Protein AF-A0A358AHP3-F1 (afdb_monomer_lite)

Foldseek 3Di:
DDDQDDLVNLVVVQVVCVVVVHQEDEDEPVCVVRDPPVSHDPSHHYHYDDDDDDDPPCPVVVVCVVVVVVVD

Radius of gyration: 19.19 Å; chains: 1; bounding box: 53×20×41 Å

Secondary structure (DSSP, 8-state):
------HHHHHHHHHHHHHTT--EEEEEHHHHTT--GGGS-TT-EEEEE-------S-HHHHHHHHHHHH--

Structure (mmCIF, N/CA/C/O backbone):
data_AF-A0A358AHP3-F1
#
_entry.id   AF-A0A358AHP3-F1
#
loop_
_atom_site.group_PDB
_atom_site.id
_atom_site.type_symbol
_atom_site.label_atom_id
_atom_site.label_alt_id
_atom_site.label_comp_id
_atom_site.label_asym_id
_atom_site.label_entity_id
_atom_site.label_seq_id
_atom_site.pdbx_PDB_ins_code
_atom_site.Cartn_x
_atom_site.Cartn_y
_atom_site.Cartn_z
_atom_site.occupancy
_atom_site.B_iso_or_equiv
_atom_site.auth_seq_id
_atom_site.auth_comp_id
_atom_site.auth_asym_id
_atom_site.auth_atom_id
_atom_site.pdbx_PDB_model_num
ATOM 1 N N . ASP A 1 1 ? 0.679 14.781 -4.193 1.00 64.25 1 ASP A N 1
ATOM 2 C CA . ASP A 1 1 ? 1.898 14.051 -4.600 1.00 64.25 1 ASP A CA 1
ATOM 3 C C . ASP A 1 1 ? 2.921 13.823 -3.472 1.00 64.25 1 ASP A C 1
ATOM 5 O O . ASP A 1 1 ? 3.744 12.920 -3.557 1.00 64.25 1 ASP A O 1
ATOM 9 N N . HIS A 1 2 ? 2.835 14.553 -2.353 1.00 82.81 2 HIS A N 1
ATOM 10 C CA . HIS A 1 2 ? 3.769 14.427 -1.221 1.00 82.81 2 HIS A CA 1
ATOM 11 C C . HIS A 1 2 ? 3.056 14.261 0.125 1.00 82.81 2 HIS A C 1
ATOM 13 O O . HIS A 1 2 ? 3.521 14.759 1.143 1.00 82.81 2 HIS A O 1
ATOM 19 N N . HIS A 1 3 ? 1.892 13.604 0.128 1.00 85.56 3 HIS A N 1
ATOM 20 C CA . HIS A 1 3 ? 1.125 13.450 1.362 1.00 85.56 3 HIS A CA 1
ATOM 21 C C . HIS A 1 3 ? 1.873 12.532 2.329 1.00 85.56 3 HIS A C 1
ATOM 23 O O . HIS A 1 3 ? 2.197 11.395 1.981 1.00 85.56 3 HIS A O 1
ATOM 29 N N . GLN A 1 4 ? 2.152 13.038 3.528 1.00 89.06 4 GLN A N 1
ATOM 30 C CA . GLN A 1 4 ? 2.587 12.219 4.650 1.00 89.06 4 GLN A CA 1
ATOM 31 C C . GLN A 1 4 ? 1.343 11.804 5.424 1.00 89.06 4 GLN A C 1
ATOM 33 O O . GLN A 1 4 ? 0.630 12.649 5.965 1.00 89.06 4 GLN A O 1
ATOM 38 N N . TYR A 1 5 ? 1.059 10.504 5.430 1.00 92.19 5 TYR A N 1
ATOM 39 C CA . TYR A 1 5 ? -0.092 9.974 6.141 1.00 92.19 5 TYR A CA 1
ATOM 40 C C . TYR A 1 5 ? 0.204 9.939 7.632 1.00 92.19 5 TYR A C 1
ATOM 42 O O . TYR A 1 5 ? 1.118 9.252 8.083 1.00 92.19 5 TYR A O 1
ATOM 50 N N . HIS A 1 6 ? -0.608 10.657 8.397 1.00 93.88 6 HIS A N 1
ATOM 51 C CA . HIS A 1 6 ? -0.571 10.599 9.851 1.00 93.88 6 HIS A CA 1
ATOM 52 C C . HIS A 1 6 ? -1.681 9.676 10.354 1.00 93.88 6 HIS A C 1
ATOM 54 O O . HIS A 1 6 ? -2.660 9.412 9.652 1.00 93.88 6 HIS A O 1
ATOM 60 N N . LYS A 1 7 ? -1.583 9.234 11.610 1.00 93.06 7 LYS A N 1
ATOM 61 C CA . LYS A 1 7 ? -2.602 8.394 12.261 1.00 93.06 7 LYS A CA 1
ATOM 62 C C . LYS A 1 7 ? -4.030 8.930 12.079 1.00 93.06 7 LYS A C 1
ATOM 64 O O . LYS A 1 7 ? -4.927 8.187 11.697 1.00 93.06 7 LYS A O 1
ATOM 69 N N . GLY A 1 8 ? -4.229 10.240 12.255 1.00 94.44 8 GLY A N 1
ATOM 70 C CA . GLY A 1 8 ? -5.538 10.876 12.077 1.00 94.44 8 GLY A CA 1
ATOM 71 C C . GLY A 1 8 ? -6.092 10.791 10.647 1.00 94.44 8 GLY A C 1
ATOM 72 O O . GLY A 1 8 ? -7.310 10.790 10.463 1.00 94.44 8 GLY A O 1
ATOM 73 N N . ASP A 1 9 ? -5.232 10.684 9.632 1.00 94.25 9 ASP A N 1
ATOM 74 C CA . ASP A 1 9 ? -5.660 10.439 8.252 1.00 94.25 9 ASP A CA 1
ATOM 75 C C . ASP A 1 9 ? -6.133 8.996 8.085 1.00 94.25 9 ASP A C 1
ATOM 77 O O . ASP A 1 9 ? -7.196 8.763 7.506 1.00 94.25 9 ASP A O 1
ATOM 81 N N . ILE A 1 10 ? -5.409 8.035 8.667 1.00 93.88 10 ILE A N 1
ATOM 82 C CA . ILE A 1 10 ? -5.797 6.620 8.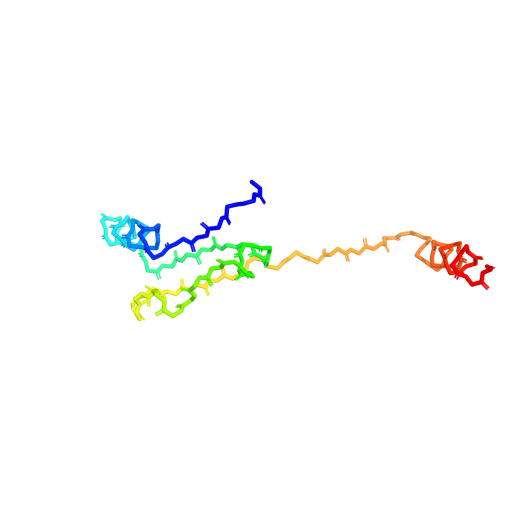641 1.00 93.88 10 ILE A CA 1
ATOM 83 C C . ILE A 1 10 ? -7.137 6.423 9.342 1.00 93.88 10 ILE A C 1
ATOM 85 O O . ILE A 1 10 ? -8.038 5.811 8.779 1.00 93.88 10 ILE A O 1
ATOM 89 N N . GLU A 1 11 ? -7.350 7.041 10.501 1.00 94.56 11 GLU A N 1
ATOM 90 C CA . GLU A 1 11 ? -8.638 6.988 11.201 1.00 94.56 11 GLU A CA 1
ATOM 91 C C . GLU A 1 11 ? -9.799 7.555 10.370 1.00 94.56 11 GLU A C 1
ATOM 93 O O . GLU A 1 11 ? -10.934 7.077 10.459 1.00 94.56 11 GLU A O 1
ATOM 98 N N . LYS A 1 12 ? -9.560 8.604 9.573 1.00 95.44 12 LYS A N 1
ATOM 99 C CA . LYS A 1 12 ? -10.574 9.138 8.646 1.00 95.44 12 LYS A CA 1
ATOM 100 C C . LYS A 1 12 ? -10.864 8.140 7.526 1.00 95.44 12 LYS A C 1
ATOM 102 O O . LYS A 1 12 ? -12.035 7.919 7.219 1.00 95.44 12 LYS A O 1
ATOM 107 N N . ILE A 1 13 ? -9.829 7.519 6.963 1.00 94.00 13 ILE A N 1
ATOM 108 C CA . ILE A 1 13 ? -9.954 6.499 5.913 1.00 94.00 13 ILE A CA 1
ATOM 109 C C . ILE A 1 13 ? -10.721 5.279 6.441 1.00 94.00 13 ILE A C 1
ATOM 111 O O . ILE A 1 13 ? -11.738 4.909 5.862 1.00 94.00 13 ILE A O 1
ATOM 115 N N . VAL A 1 14 ? -10.322 4.723 7.588 1.00 93.88 14 VAL A N 1
ATOM 116 C CA . VAL A 1 14 ? -10.976 3.573 8.239 1.00 93.88 14 VAL A CA 1
ATOM 117 C C . VAL A 1 14 ? -12.448 3.870 8.541 1.00 93.88 14 VAL A C 1
ATOM 119 O O . VAL A 1 14 ? -13.325 3.056 8.245 1.00 93.88 14 VAL A O 1
ATOM 122 N N . ARG A 1 15 ? -12.761 5.063 9.072 1.00 95.00 15 ARG A N 1
ATOM 123 C CA . ARG A 1 15 ? -14.158 5.487 9.284 1.00 95.00 15 ARG A CA 1
ATOM 124 C C . ARG A 1 15 ? -14.947 5.554 7.981 1.00 95.00 15 ARG A C 1
ATOM 126 O O . ARG A 1 15 ? -16.105 5.138 7.956 1.00 95.00 15 ARG A O 1
ATOM 133 N N . ALA A 1 16 ? -14.347 6.067 6.909 1.00 95.81 16 ALA A N 1
ATOM 134 C CA . ALA A 1 16 ? -14.994 6.134 5.605 1.00 95.81 16 ALA A CA 1
ATOM 135 C C . ALA A 1 16 ? -15.248 4.736 5.017 1.00 95.81 16 ALA A C 1
ATOM 137 O O . ALA A 1 16 ? -16.339 4.504 4.498 1.00 95.81 16 ALA A O 1
ATOM 138 N N . CYS A 1 17 ? -14.293 3.812 5.151 1.00 95.25 17 CYS A N 1
ATOM 139 C CA . CYS A 1 17 ? -14.429 2.406 4.765 1.00 95.25 17 CYS A CA 1
ATOM 140 C C . CYS A 1 17 ? -15.620 1.752 5.474 1.00 95.25 17 CYS A C 1
ATOM 142 O O . CYS A 1 17 ? -16.547 1.289 4.813 1.00 95.25 17 CYS A O 1
ATOM 144 N N . ARG A 1 18 ? -15.679 1.845 6.809 1.00 94.25 18 ARG A N 1
ATOM 145 C CA . ARG A 1 18 ? -16.787 1.294 7.611 1.00 94.25 18 ARG A CA 1
ATOM 146 C C . ARG A 1 18 ? -18.137 1.904 7.251 1.00 94.25 18 ARG A C 1
ATOM 148 O O . ARG A 1 18 ? -19.101 1.177 7.044 1.00 94.25 18 ARG A O 1
ATOM 155 N N . LYS A 1 19 ? -18.206 3.232 7.103 1.00 97.06 19 LYS A N 1
ATOM 156 C CA . LYS A 1 19 ? -19.442 3.931 6.707 1.00 97.06 19 LYS A CA 1
ATOM 157 C C . LYS A 1 19 ? -19.961 3.470 5.341 1.00 97.06 19 LYS A C 1
ATOM 159 O O . LYS A 1 19 ? -21.164 3.502 5.108 1.00 97.06 19 LYS A O 1
ATOM 164 N N . LYS A 1 20 ? -19.059 3.081 4.439 1.00 96.44 20 LYS A N 1
ATOM 165 C CA . LYS A 1 20 ? -19.386 2.615 3.087 1.00 96.44 20 LYS A CA 1
ATOM 166 C C . LYS A 1 20 ? -19.467 1.091 2.973 1.00 96.44 20 LYS A C 1
ATOM 168 O O . LYS A 1 20 ? -19.695 0.604 1.874 1.00 96.44 20 LYS A O 1
ATOM 173 N N . ASN A 1 21 ? -19.291 0.364 4.078 1.00 95.12 21 ASN A N 1
ATOM 174 C CA . ASN A 1 21 ? -19.197 -1.093 4.105 1.00 95.12 21 ASN A CA 1
ATOM 175 C C . ASN A 1 21 ? -18.148 -1.647 3.118 1.00 95.12 21 ASN A C 1
ATOM 177 O O . ASN A 1 21 ? -18.402 -2.589 2.374 1.00 95.12 21 ASN A O 1
ATOM 181 N N . VAL A 1 22 ? -16.982 -0.998 3.078 1.00 95.56 22 VAL A N 1
ATOM 182 C CA . VAL A 1 22 ? -15.830 -1.388 2.261 1.00 95.56 22 VAL A CA 1
ATOM 183 C C . VAL A 1 22 ? -14.746 -1.920 3.186 1.00 95.56 22 VAL A C 1
ATOM 185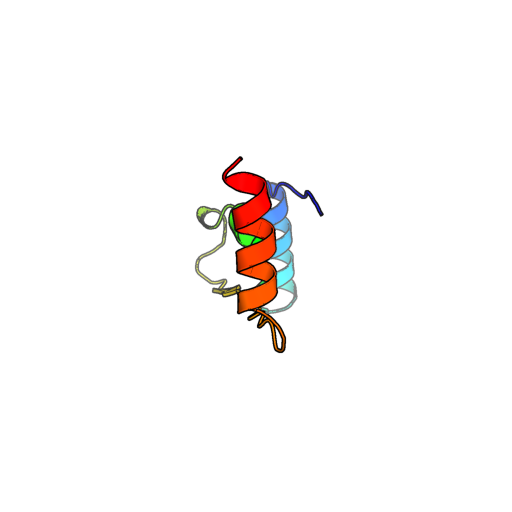 O O . VAL A 1 22 ? -14.359 -1.244 4.136 1.00 95.56 22 VAL A O 1
ATOM 188 N N . ASP A 1 23 ? -14.232 -3.102 2.875 1.00 95.81 23 ASP A N 1
ATOM 189 C CA . ASP A 1 23 ? -13.169 -3.779 3.621 1.00 95.81 23 ASP A CA 1
ATOM 190 C C . ASP A 1 23 ? -11.810 -3.723 2.906 1.00 95.81 23 ASP A C 1
ATOM 192 O O . ASP A 1 23 ? -10.815 -4.212 3.425 1.00 95.81 23 ASP A O 1
ATOM 196 N N . THR A 1 24 ? -11.750 -3.143 1.705 1.00 96.12 24 THR A N 1
ATOM 197 C CA . THR A 1 24 ? -10.56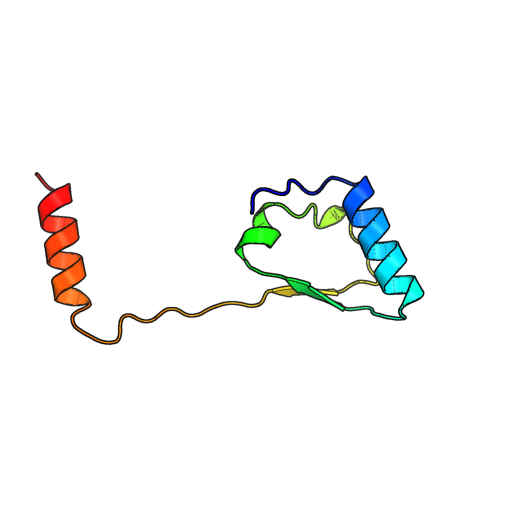9 -3.201 0.844 1.00 96.12 24 THR A CA 1
ATOM 198 C C . THR A 1 24 ? -10.186 -1.815 0.343 1.00 96.12 24 THR A C 1
ATOM 200 O O . THR A 1 24 ? -11.004 -1.079 -0.208 1.00 96.12 24 THR A O 1
ATOM 203 N N . ILE A 1 25 ? -8.912 -1.470 0.501 1.00 95.38 25 ILE A N 1
ATOM 204 C CA . ILE A 1 25 ? -8.296 -0.258 -0.035 1.00 95.38 25 ILE A CA 1
ATOM 205 C C . ILE A 1 25 ? -7.316 -0.676 -1.121 1.00 95.38 25 ILE A C 1
ATOM 207 O O . ILE A 1 25 ? -6.437 -1.498 -0.882 1.00 95.38 25 ILE A O 1
ATOM 211 N N . VAL A 1 26 ? -7.440 -0.081 -2.305 1.00 95.62 26 VAL A N 1
ATOM 212 C CA . VAL A 1 26 ? -6.455 -0.222 -3.381 1.00 95.62 26 VAL A CA 1
ATOM 213 C C . VAL A 1 26 ? -5.646 1.068 -3.456 1.00 95.62 26 VAL A C 1
ATOM 215 O O . VAL A 1 26 ? -6.223 2.153 -3.528 1.00 95.62 26 VAL A O 1
ATOM 218 N N . THR A 1 27 ? -4.321 0.961 -3.424 1.00 94.88 27 THR A N 1
ATOM 219 C CA . THR A 1 27 ? -3.399 2.104 -3.514 1.00 94.88 27 THR A CA 1
ATOM 220 C C . THR A 1 27 ? -2.221 1.799 -4.444 1.00 94.88 27 THR A C 1
ATOM 222 O O . THR A 1 27 ? -2.148 0.720 -5.026 1.00 94.88 27 THR A O 1
ATOM 225 N N . THR A 1 28 ? -1.308 2.750 -4.624 1.00 94.31 28 THR A N 1
ATOM 226 C CA . THR A 1 28 ? -0.108 2.605 -5.464 1.00 94.31 28 THR A CA 1
ATOM 227 C C . THR A 1 28 ? 1.119 2.201 -4.642 1.00 94.31 28 THR A C 1
ATOM 229 O O . THR A 1 28 ? 1.183 2.460 -3.439 1.00 94.31 28 THR A O 1
ATOM 232 N N . GLU A 1 29 ? 2.138 1.622 -5.291 1.00 93.19 29 GLU A N 1
ATOM 233 C CA . GLU A 1 29 ? 3.442 1.343 -4.652 1.00 93.19 29 GLU A CA 1
ATOM 234 C C . GLU A 1 29 ? 4.084 2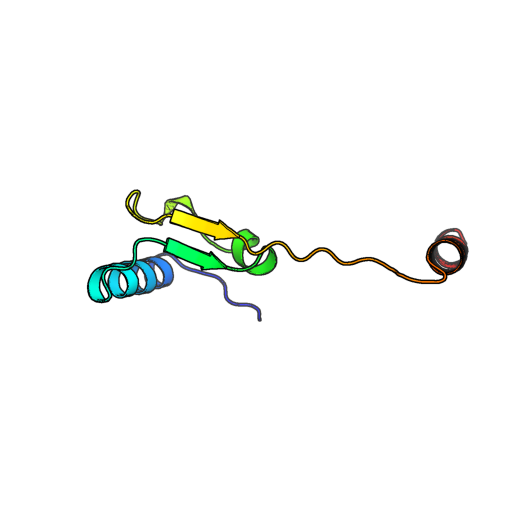.614 -4.079 1.00 93.19 29 GLU A C 1
ATOM 236 O O . GLU A 1 29 ? 4.700 2.584 -3.016 1.00 93.19 29 GLU A O 1
ATOM 241 N N . LYS A 1 30 ? 3.882 3.756 -4.745 1.00 91.00 30 LYS A N 1
ATOM 242 C CA . LYS A 1 30 ? 4.388 5.053 -4.291 1.00 91.00 30 LYS A CA 1
ATOM 243 C C . LYS A 1 30 ? 3.826 5.423 -2.919 1.00 91.00 30 LYS A C 1
ATOM 245 O O . LYS A 1 30 ? 4.590 5.756 -2.015 1.00 91.00 30 LYS A O 1
ATOM 250 N N . ASP A 1 31 ? 2.507 5.367 -2.757 1.00 91.75 31 ASP A N 1
ATOM 251 C CA . ASP A 1 31 ? 1.858 5.791 -1.512 1.00 91.75 31 ASP A CA 1
ATOM 252 C C . ASP A 1 31 ? 2.067 4.774 -0.382 1.00 91.75 31 ASP A C 1
ATOM 254 O O . ASP A 1 31 ? 2.146 5.168 0.782 1.00 91.75 31 ASP A O 1
ATOM 258 N N . LEU A 1 32 ? 2.258 3.489 -0.711 1.00 92.00 32 LEU A N 1
ATOM 259 C CA . LEU A 1 32 ? 2.594 2.441 0.259 1.00 92.00 32 LEU A CA 1
ATOM 260 C C . LEU A 1 32 ? 3.809 2.790 1.117 1.00 92.00 32 LEU A C 1
ATOM 262 O O . LEU A 1 32 ? 3.778 2.582 2.326 1.00 92.00 32 LEU A O 1
ATOM 266 N N . THR A 1 33 ? 4.852 3.362 0.511 1.00 90.31 33 THR A N 1
ATOM 267 C CA . THR A 1 33 ? 6.087 3.742 1.223 1.00 90.31 33 THR A CA 1
ATOM 268 C C . THR A 1 33 ? 5.866 4.774 2.333 1.00 90.31 33 THR A C 1
ATOM 270 O O . THR A 1 33 ? 6.744 4.980 3.167 1.00 90.31 33 THR A O 1
ATOM 273 N N . ARG A 1 34 ? 4.701 5.431 2.352 1.00 91.69 34 ARG A N 1
ATOM 274 C CA . ARG A 1 34 ? 4.347 6.511 3.280 1.00 91.69 34 ARG A CA 1
ATOM 275 C C . ARG A 1 34 ? 3.154 6.167 4.169 1.00 91.69 34 ARG A C 1
ATOM 277 O O . ARG A 1 34 ? 2.789 6.981 5.014 1.00 91.69 34 ARG A O 1
ATOM 284 N N . LEU A 1 35 ? 2.520 5.011 3.966 1.00 92.38 35 LEU A N 1
ATOM 285 C CA . LEU A 1 35 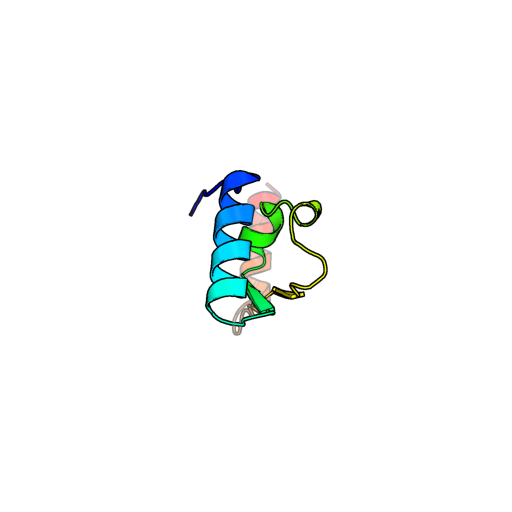? 1.355 4.587 4.733 1.00 92.38 35 LEU A CA 1
ATOM 286 C C . LEU A 1 35 ? 1.799 3.882 6.023 1.00 92.38 35 LEU A C 1
ATOM 288 O O . LEU A 1 35 ? 2.497 2.869 5.948 1.00 92.38 35 LEU A O 1
ATOM 292 N N . PRO A 1 36 ? 1.368 4.343 7.211 1.00 92.38 36 PRO A N 1
ATOM 293 C CA . PRO A 1 36 ? 1.615 3.626 8.454 1.00 92.38 36 PRO A CA 1
ATOM 294 C C . PRO A 1 36 ? 0.684 2.407 8.535 1.00 92.38 36 PRO A C 1
ATOM 296 O O . PRO A 1 36 ? -0.392 2.460 9.125 1.00 92.38 36 PRO A O 1
ATOM 299 N N . LEU A 1 37 ? 1.089 1.298 7.907 1.00 90.38 37 LEU A N 1
ATOM 300 C CA . LEU A 1 37 ? 0.282 0.075 7.779 1.00 90.38 37 LEU A CA 1
ATOM 301 C C . LEU A 1 37 ? -0.181 -0.495 9.129 1.00 90.38 37 LEU A C 1
ATOM 303 O O . LEU A 1 37 ? -1.267 -1.058 9.213 1.00 90.38 37 LEU A O 1
ATOM 307 N N . SER A 1 38 ? 0.606 -0.299 10.188 1.00 90.69 38 SER A N 1
ATOM 308 C CA . SER A 1 38 ? 0.271 -0.716 11.555 1.00 90.69 38 SER A CA 1
ATOM 309 C C . SER A 1 38 ? -0.929 0.019 12.160 1.00 90.69 38 SER A C 1
ATOM 311 O O . SER A 1 38 ? -1.490 -0.453 13.142 1.00 90.69 38 SER A O 1
ATOM 313 N N . GLU A 1 39 ? -1.313 1.174 11.613 1.00 92.19 39 GLU A N 1
ATOM 314 C CA . GLU A 1 39 ? -2.455 1.968 12.088 1.00 92.19 39 GLU A CA 1
ATOM 315 C C . GLU A 1 39 ? -3.777 1.551 11.426 1.00 92.19 39 GLU A C 1
ATOM 317 O O . GLU A 1 39 ? -4.845 2.038 11.804 1.00 92.19 39 GLU A O 1
ATOM 322 N N . PHE A 1 40 ? -3.734 0.664 10.427 1.00 91.75 40 PHE A N 1
ATOM 323 C CA . PHE A 1 40 ? -4.944 0.133 9.812 1.00 91.75 40 PHE A CA 1
ATOM 324 C C . PHE A 1 40 ? -5.568 -0.953 10.681 1.00 91.75 40 PHE A C 1
ATOM 326 O O . PHE A 1 40 ? -4.889 -1.771 11.300 1.00 91.75 40 PHE A O 1
ATOM 333 N N . ALA A 1 41 ? -6.897 -0.956 10.714 1.00 86.69 41 ALA A N 1
ATOM 334 C CA . ALA A 1 41 ? -7.645 -1.970 11.429 1.00 86.69 41 ALA A CA 1
ATOM 335 C C . ALA A 1 41 ? -7.551 -3.323 10.700 1.00 86.69 41 ALA A C 1
ATOM 337 O O . ALA A 1 41 ? -7.493 -3.373 9.471 1.00 86.69 41 ALA A O 1
ATOM 338 N N . SER A 1 42 ? -7.531 -4.421 11.459 1.00 87.25 42 SER A N 1
ATOM 339 C CA . SER A 1 42 ? -7.331 -5.780 10.932 1.00 87.25 42 SER A CA 1
ATOM 340 C C . SER A 1 42 ? -8.448 -6.261 9.998 1.00 87.25 42 SER A C 1
ATOM 342 O O . SER A 1 42 ? -8.247 -7.211 9.245 1.00 87.25 42 SER A O 1
ATOM 344 N N . ASP A 1 43 ? -9.609 -5.604 10.031 1.00 90.75 43 ASP A N 1
ATOM 345 C CA . ASP A 1 43 ? -10.743 -5.819 9.133 1.00 90.75 43 ASP A CA 1
ATOM 346 C C . ASP A 1 43 ? -10.559 -5.171 7.750 1.00 90.75 43 ASP A C 1
ATOM 348 O O . ASP A 1 43 ? -11.372 -5.417 6.861 1.00 90.75 43 ASP A O 1
ATOM 352 N N . ILE A 1 44 ? -9.503 -4.373 7.540 1.00 94.56 44 ILE A N 1
ATOM 353 C CA . ILE A 1 44 ? -9.231 -3.694 6.269 1.00 94.56 44 ILE A CA 1
ATOM 354 C C . ILE A 1 44 ? -8.034 -4.324 5.553 1.00 94.56 44 ILE A C 1
ATOM 356 O O . ILE A 1 44 ? -6.907 -4.329 6.044 1.00 94.56 44 ILE A O 1
ATOM 360 N N . LYS A 1 45 ? -8.270 -4.796 4.330 1.00 95.06 45 LYS A N 1
ATOM 361 C CA . LYS A 1 45 ? -7.250 -5.288 3.403 1.00 95.06 45 LYS A CA 1
ATOM 362 C C . LYS A 1 45 ? -6.672 -4.134 2.596 1.00 95.06 45 LYS A C 1
ATOM 364 O O . LYS A 1 45 ? -7.412 -3.332 2.027 1.00 95.06 45 LYS A O 1
ATOM 369 N N . ILE A 1 46 ? -5.350 -4.087 2.482 1.00 94.88 46 ILE A N 1
ATOM 370 C CA . ILE A 1 46 ? -4.658 -3.147 1.597 1.00 94.88 46 ILE A CA 1
ATOM 371 C C . ILE A 1 46 ? -4.082 -3.917 0.417 1.00 94.88 46 ILE A C 1
ATOM 373 O O . ILE A 1 46 ? -3.283 -4.835 0.589 1.00 94.88 46 ILE A O 1
ATOM 377 N N . LEU A 1 47 ? -4.498 -3.527 -0.783 1.00 96.00 47 LEU A N 1
ATOM 378 C CA . LEU A 1 47 ? -3.997 -4.038 -2.048 1.00 96.00 47 LEU A CA 1
ATOM 379 C C . LEU A 1 47 ? -3.172 -2.962 -2.745 1.00 96.00 47 LEU A C 1
ATOM 381 O O . LEU A 1 47 ? -3.503 -1.774 -2.721 1.00 96.00 47 LEU A O 1
ATOM 385 N N . ILE A 1 48 ? -2.108 -3.404 -3.402 1.00 95.56 48 ILE A N 1
ATOM 386 C CA . ILE A 1 48 ? -1.201 -2.537 -4.142 1.00 95.56 48 ILE A CA 1
ATOM 387 C C . ILE A 1 48 ? -1.403 -2.771 -5.628 1.00 95.56 48 ILE A C 1
ATOM 389 O O . ILE A 1 48 ? -1.250 -3.890 -6.119 1.00 95.56 48 ILE A O 1
ATOM 393 N N . LEU A 1 49 ? -1.724 -1.703 -6.349 1.00 94.94 49 LEU A N 1
ATOM 394 C CA . LEU A 1 49 ? -1.701 -1.698 -7.797 1.00 94.94 49 LEU A CA 1
ATOM 395 C C . LEU A 1 49 ? -0.248 -1.577 -8.260 1.00 94.94 49 LEU A C 1
ATOM 397 O O . LEU A 1 49 ? 0.348 -0.500 -8.203 1.00 94.94 49 LEU A O 1
ATOM 401 N N . LYS A 1 50 ? 0.302 -2.699 -8.720 1.00 91.88 50 LYS A N 1
ATOM 402 C CA . LYS A 1 50 ? 1.627 -2.761 -9.329 1.00 91.88 50 LYS A CA 1
ATOM 403 C C . LYS A 1 50 ? 1.547 -2.374 -10.802 1.00 91.88 50 LYS A C 1
ATOM 405 O O . LYS A 1 50 ? 0.753 -2.945 -11.551 1.00 91.88 50 LYS A O 1
ATOM 410 N N . ILE A 1 51 ? 2.385 -1.427 -11.214 1.00 91.62 51 ILE A N 1
ATOM 411 C CA . ILE A 1 51 ? 2.500 -1.005 -12.613 1.00 91.62 51 ILE A CA 1
ATOM 412 C C . ILE A 1 51 ? 3.775 -1.618 -13.185 1.00 91.62 51 ILE A C 1
ATOM 414 O O . ILE A 1 51 ? 4.868 -1.366 -12.688 1.00 91.62 51 ILE A O 1
ATOM 418 N N . ASN A 1 52 ? 3.636 -2.408 -14.248 1.00 91.88 52 ASN A N 1
ATOM 419 C CA . ASN A 1 52 ? 4.777 -2.955 -14.975 1.00 91.88 52 ASN A CA 1
ATOM 420 C C . ASN A 1 52 ? 5.094 -2.044 -16.164 1.00 91.88 52 ASN A C 1
ATOM 422 O O . ASN A 1 52 ? 4.279 -1.909 -17.077 1.00 91.88 52 ASN A O 1
ATOM 426 N N . LEU A 1 53 ? 6.274 -1.426 -16.144 1.00 91.44 53 LEU A N 1
ATOM 427 C CA . LEU A 1 53 ? 6.789 -0.619 -17.246 1.00 91.44 53 LEU A CA 1
ATOM 428 C C . LEU A 1 53 ? 7.801 -1.442 -18.039 1.00 91.44 53 LEU A C 1
ATOM 430 O O . LEU A 1 53 ? 8.697 -2.047 -17.457 1.00 91.44 53 LEU A O 1
ATOM 434 N N . VAL A 1 54 ? 7.647 -1.454 -19.362 1.00 92.88 54 VAL A N 1
ATOM 435 C CA . VAL A 1 54 ? 8.531 -2.175 -20.283 1.00 92.88 54 VAL A CA 1
ATOM 436 C C . VAL A 1 54 ? 8.987 -1.208 -21.364 1.00 92.88 54 VAL A C 1
ATOM 438 O O . VAL A 1 54 ? 8.166 -0.515 -21.970 1.00 92.88 54 VAL A O 1
ATOM 441 N N . ILE A 1 55 ? 10.295 -1.166 -21.615 1.00 92.00 55 ILE A N 1
ATOM 442 C CA . ILE A 1 55 ? 10.844 -0.460 -22.769 1.00 92.00 55 ILE A CA 1
ATOM 443 C C . ILE A 1 55 ? 10.646 -1.370 -23.977 1.00 92.00 55 ILE A C 1
ATOM 445 O O . ILE A 1 55 ? 11.281 -2.408 -24.101 1.00 92.00 55 ILE A O 1
ATOM 449 N N . THR A 1 56 ? 9.729 -1.003 -24.866 1.00 94.56 56 THR A N 1
ATOM 450 C CA . THR A 1 56 ? 9.351 -1.880 -25.984 1.00 94.56 56 THR A CA 1
ATOM 451 C C . THR A 1 56 ? 10.340 -1.847 -27.148 1.00 94.56 56 THR A C 1
ATOM 453 O O . THR A 1 56 ? 10.306 -2.738 -27.989 1.00 94.56 56 THR A O 1
ATOM 456 N N . HIS A 1 57 ? 11.210 -0.833 -27.218 1.00 92.25 57 HIS A N 1
ATOM 457 C CA . HIS A 1 57 ? 12.174 -0.641 -28.302 1.00 92.25 57 HIS A CA 1
ATOM 458 C C . HIS A 1 57 ? 13.457 0.017 -27.785 1.00 92.25 57 HIS A C 1
ATOM 460 O O . HIS A 1 57 ? 13.396 0.916 -26.949 1.00 92.25 57 HIS A O 1
ATOM 466 N N . ASN A 1 58 ? 14.606 -0.363 -28.355 1.00 91.62 58 ASN A N 1
ATOM 467 C CA . ASN A 1 58 ? 15.915 0.259 -28.105 1.00 91.62 58 ASN A CA 1
ATOM 468 C C . ASN A 1 58 ? 16.374 0.266 -26.632 1.00 91.62 58 ASN A C 1
ATOM 470 O O . ASN A 1 58 ? 17.161 1.129 -26.245 1.00 91.62 58 ASN A O 1
ATOM 474 N N . GLU A 1 59 ? 15.921 -0.692 -25.820 1.00 92.44 59 GLU A N 1
ATOM 475 C CA . GLU A 1 59 ? 16.293 -0.815 -24.404 1.00 92.44 59 GLU A CA 1
ATOM 476 C C . GLU A 1 59 ? 17.817 -0.870 -24.207 1.00 92.44 59 GLU A C 1
ATOM 478 O O . GLU A 1 59 ? 18.385 -0.053 -23.485 1.00 92.44 59 GLU A O 1
ATOM 483 N N . GLU A 1 60 ? 18.502 -1.753 -24.935 1.00 91.38 60 GLU A N 1
ATOM 484 C CA . GLU A 1 60 ? 19.960 -1.905 -24.865 1.00 91.38 60 GLU A CA 1
ATOM 485 C C . GLU A 1 60 ? 20.706 -0.625 -25.279 1.00 91.38 60 GLU A C 1
ATOM 487 O O . GLU A 1 60 ? 21.660 -0.204 -24.626 1.00 91.38 60 GLU A O 1
ATOM 492 N N . SER A 1 61 ? 20.239 0.052 -26.335 1.00 90.81 61 SER A N 1
ATOM 493 C CA . SER A 1 61 ? 20.828 1.318 -26.788 1.00 90.81 61 SER A CA 1
ATOM 494 C C . SER A 1 61 ? 20.662 2.426 -25.746 1.00 90.81 61 SER A C 1
ATOM 496 O O . SER A 1 61 ? 21.595 3.200 -25.519 1.00 90.81 61 SER A O 1
ATOM 498 N N . LEU A 1 62 ? 19.502 2.496 -25.082 1.00 89.88 62 LEU A N 1
ATOM 499 C CA . LEU A 1 62 ? 19.274 3.426 -23.979 1.00 89.88 62 LEU A CA 1
ATOM 500 C C . LEU A 1 62 ? 20.252 3.153 -22.834 1.00 89.88 62 LEU A C 1
ATOM 502 O O . LEU A 1 62 ? 20.919 4.083 -22.381 1.00 89.88 62 LEU A O 1
ATOM 506 N N . PHE A 1 63 ? 20.378 1.894 -22.407 1.00 90.38 63 PHE A N 1
ATOM 507 C CA . PHE A 1 63 ? 21.301 1.517 -21.338 1.00 90.38 63 PHE A CA 1
ATOM 508 C C . PHE A 1 63 ? 22.749 1.855 -21.694 1.00 90.38 63 PHE A C 1
ATOM 510 O O . PHE A 1 63 ? 23.410 2.541 -20.919 1.00 90.38 63 PHE A O 1
ATOM 517 N N . ASN A 1 64 ? 23.219 1.487 -22.888 1.00 92.38 64 ASN A N 1
ATOM 518 C CA . ASN A 1 64 ? 24.581 1.790 -23.336 1.00 92.38 64 ASN A CA 1
ATOM 519 C C . ASN A 1 64 ? 24.871 3.300 -23.347 1.00 92.38 64 ASN A C 1
ATOM 521 O O . ASN A 1 64 ? 25.952 3.725 -22.940 1.00 92.38 64 ASN A O 1
ATOM 525 N N . ARG A 1 65 ? 23.897 4.128 -23.754 1.00 90.56 65 ARG A N 1
ATOM 526 C CA . ARG A 1 65 ? 24.029 5.594 -23.715 1.00 90.56 65 ARG A CA 1
ATOM 527 C C . ARG A 1 65 ? 24.091 6.134 -22.290 1.00 90.56 65 ARG A C 1
ATOM 529 O O . ARG A 1 65 ? 24.908 7.006 -22.020 1.00 90.56 65 ARG A O 1
ATOM 536 N N . VAL A 1 66 ? 23.240 5.641 -21.391 1.00 92.06 66 VAL A N 1
ATOM 537 C CA . VAL A 1 66 ? 23.218 6.090 -19.991 1.00 92.06 66 VAL A CA 1
ATOM 538 C C . VAL A 1 66 ? 24.499 5.670 -19.271 1.00 92.06 66 VAL A C 1
ATOM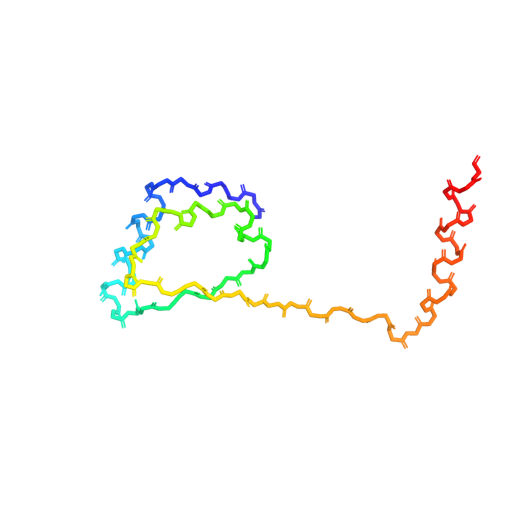 540 O O . VAL A 1 66 ? 25.145 6.507 -18.649 1.00 92.06 66 VAL A O 1
ATOM 543 N N . PHE A 1 67 ? 24.919 4.409 -19.399 1.00 91.12 67 PHE A N 1
ATOM 544 C CA . PHE A 1 67 ? 26.139 3.917 -18.757 1.00 91.12 67 PHE A CA 1
ATOM 545 C C . PHE A 1 67 ? 27.400 4.570 -19.320 1.00 91.12 67 PHE A C 1
ATOM 547 O O . PHE A 1 67 ? 28.289 4.913 -18.547 1.00 91.12 67 PHE A O 1
ATOM 554 N N . GLY A 1 68 ? 27.456 4.823 -20.630 1.00 91.12 68 GLY A N 1
ATOM 555 C CA . GLY A 1 68 ? 28.568 5.554 -21.238 1.00 91.12 68 GLY A CA 1
ATOM 556 C C . GLY A 1 68 ? 28.734 6.981 -20.702 1.00 91.12 68 GLY A C 1
ATOM 557 O O . GLY A 1 68 ? 29.855 7.472 -20.649 1.00 91.12 68 GLY A O 1
ATOM 558 N N . LEU A 1 69 ? 27.648 7.634 -20.269 1.00 87.44 69 LEU A N 1
ATOM 559 C CA . LEU A 1 69 ? 27.686 8.973 -19.663 1.00 87.44 69 LEU A CA 1
ATOM 560 C C . LEU A 1 69 ? 28.024 8.962 -18.166 1.00 87.44 69 LEU A C 1
ATOM 562 O O . LEU A 1 69 ? 28.493 9.972 -17.657 1.00 87.44 69 LEU A O 1
ATOM 566 N N . LEU A 1 70 ? 27.751 7.862 -17.458 1.00 82.19 70 LEU A N 1
ATOM 567 C CA . LEU A 1 70 ? 27.999 7.736 -16.015 1.00 82.19 70 LEU A CA 1
ATOM 568 C C . LEU A 1 70 ? 29.374 7.136 -15.682 1.00 82.19 70 LEU A C 1
ATOM 570 O O . LEU A 1 70 ? 29.808 7.224 -14.538 1.00 82.19 70 LEU A O 1
ATOM 574 N N . ALA A 1 71 ? 30.030 6.490 -16.651 1.00 75.56 71 ALA A N 1
ATOM 575 C CA . ALA A 1 71 ? 31.327 5.834 -16.482 1.00 75.56 71 ALA A CA 1
ATOM 576 C C . ALA A 1 71 ? 32.542 6.721 -16.837 1.00 75.56 71 ALA A C 1
ATOM 578 O O . ALA A 1 71 ? 33.669 6.223 -16.817 1.00 75.56 71 ALA A O 1
ATOM 579 N N . GLY A 1 72 ? 32.324 7.996 -17.180 1.00 55.31 72 GLY A N 1
ATOM 580 C CA . GLY A 1 72 ? 33.365 9.006 -17.423 1.00 55.31 72 GLY A CA 1
ATOM 581 C C . GLY A 1 72 ? 33.364 10.081 -16.349 1.00 55.31 72 GLY A C 1
ATOM 582 O O . GLY A 1 72 ? 34.459 10.623 -16.087 1.00 55.31 72 GLY A O 1
#

Sequence (72 aa):
DHHQYHKGDIEKIVRACRKKNVDTIVTTEKDLTRLPLSEFASDIKILILKINLVITHNEESLFNRVFGLLAG

pLDDT: mean 91.33, std 6.43, range [55.31, 97.06]